Protein AF-A0A6B3NVL7-F1 (afdb_monomer)

Secondary structure (DSSP, 8-state):
-PPPPPEEE----SSHHHHHHHH-TT-----HHHHHHHHHHHHHHHHHTT--EEE----TTSHHHHHHHT--

pLDDT: mean 86.09, std 13.42, range [48.28, 97.0]

InterPro domains:
  IPR039065 AcoX-like [PTHR40697] (6-71)

Sequence (72 aa):
MSHPAPTVGIIVNPASGRDLRRLTASAGLYSSTDKACAVQRLLAAFAATGIQHVLLPPDMTGIAAAVLKASN

Radius of gyration: 14.64 Å; Cα contacts (8 Å, |Δi|>4): 67; chains: 1; bounding box: 47×27×30 Å

Nearest PDB structures (foldseek):
  4ce4-assembly1_S  TM=5.155E-01  e=6.649E+00  Sus scrofa domesticus
  8apo-assembly1_Am  TM=4.373E-01  e=6.649E+00  Polytomella magna

Foldseek 3Di:
DDDPQDAEEDEDDQCVQVVVCVVPVPRDRCHLVVVLVVVVVVVVVCVVVVRDHYHYDDDPRCSVVSNVVVVD

So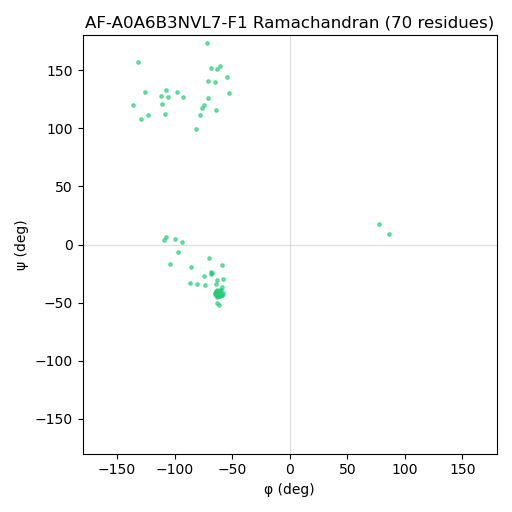lvent-accessible surface area (backbone atoms only — not comparable to full-atom values): 4479 Å² total; per-residue (Å²): 132,86,73,77,83,65,71,46,78,52,85,80,72,83,62,55,30,64,54,47,36,76,77,36,92,81,49,69,80,52,47,51,64,55,52,21,52,53,50,52,53,49,51,55,51,31,55,75,72,70,45,83,44,75,48,66,68,83,54,97,71,44,30,39,57,53,40,55,65,74,74,110

Organism: NCBI:txid2708063

Structure (mmCIF, N/CA/C/O backbone):
data_AF-A0A6B3NVL7-F1
#
_entry.id   AF-A0A6B3NVL7-F1
#
loop_
_atom_site.group_PDB
_atom_site.id
_atom_site.type_symbol
_atom_site.label_atom_id
_atom_site.label_alt_id
_atom_site.label_comp_id
_atom_site.label_asym_id
_atom_site.label_entity_id
_atom_site.label_seq_id
_atom_site.pdbx_PDB_ins_code
_atom_site.Cartn_x
_atom_site.Cartn_y
_atom_site.Cartn_z
_atom_site.occupancy
_atom_site.B_iso_or_equiv
_atom_site.auth_seq_id
_atom_site.auth_comp_id
_atom_site.auth_asym_id
_atom_site.auth_atom_id
_atom_site.pdbx_PDB_model_num
ATOM 1 N N . MET A 1 1 ? -27.780 10.037 12.174 1.00 48.28 1 MET A N 1
ATOM 2 C CA . MET A 1 1 ? -27.821 9.014 11.105 1.00 48.28 1 MET A CA 1
ATOM 3 C C . MET A 1 1 ? -26.440 8.389 11.026 1.00 48.28 1 MET A C 1
ATOM 5 O O . MET A 1 1 ? -25.489 9.139 10.854 1.00 48.28 1 MET A O 1
ATOM 9 N N . SER A 1 2 ? -26.305 7.078 11.245 1.00 65.94 2 SER A N 1
ATOM 10 C CA . SER A 1 2 ? -25.000 6.411 11.123 1.00 65.94 2 SER A CA 1
ATOM 11 C C . SER A 1 2 ? -24.660 6.286 9.640 1.00 65.94 2 SER A C 1
ATOM 13 O O . SER A 1 2 ? -25.452 5.720 8.887 1.00 65.94 2 SER A O 1
ATOM 15 N N . HIS A 1 3 ? -23.545 6.869 9.207 1.00 67.75 3 HIS A N 1
ATOM 16 C CA . HIS A 1 3 ? -23.047 6.650 7.852 1.00 67.75 3 HIS A CA 1
ATOM 17 C C . HIS A 1 3 ? -22.512 5.211 7.766 1.00 67.75 3 HIS A C 1
ATOM 19 O O . HIS A 1 3 ? -21.910 4.745 8.738 1.00 67.75 3 HIS A O 1
ATOM 25 N N . PRO A 1 4 ? -22.723 4.489 6.652 1.00 78.81 4 PRO A N 1
ATOM 26 C CA . PRO A 1 4 ? -22.075 3.198 6.455 1.00 78.81 4 PRO A CA 1
ATOM 27 C C . PRO A 1 4 ? -20.558 3.349 6.612 1.00 78.81 4 PRO A C 1
ATOM 29 O O . PRO A 1 4 ? -19.994 4.386 6.252 1.00 78.81 4 PRO A O 1
ATOM 32 N N . ALA A 1 5 ? -19.911 2.325 7.176 1.00 83.62 5 ALA A N 1
ATOM 33 C CA . ALA A 1 5 ? -18.466 2.337 7.372 1.00 83.62 5 ALA A CA 1
ATOM 34 C C . ALA A 1 5 ? -17.762 2.651 6.034 1.00 83.62 5 ALA A C 1
ATOM 36 O O . ALA A 1 5 ? -18.099 2.042 5.012 1.00 83.62 5 ALA A O 1
ATOM 37 N N . PRO A 1 6 ? -16.822 3.613 6.004 1.00 91.44 6 PRO A N 1
ATOM 38 C CA . PRO A 1 6 ? -16.207 4.051 4.761 1.00 91.44 6 PRO A CA 1
ATOM 39 C C . PRO A 1 6 ? -15.388 2.921 4.130 1.00 91.44 6 PRO A C 1
ATOM 41 O O . PRO A 1 6 ? -14.683 2.182 4.816 1.00 91.44 6 PRO A O 1
ATOM 44 N N . THR A 1 7 ? -15.468 2.817 2.804 1.00 95.38 7 THR A N 1
ATOM 45 C CA . THR A 1 7 ? -14.627 1.926 1.995 1.00 95.38 7 THR A CA 1
ATOM 46 C C . THR A 1 7 ? -13.604 2.760 1.234 1.00 95.38 7 THR A C 1
ATOM 48 O O . THR A 1 7 ? -13.966 3.763 0.619 1.00 95.38 7 THR A O 1
ATOM 51 N N . VAL A 1 8 ? -12.335 2.349 1.256 1.00 96.38 8 VAL A N 1
ATOM 52 C CA . VAL A 1 8 ? -11.237 3.058 0.578 1.00 96.38 8 VAL A CA 1
ATOM 53 C C . VAL A 1 8 ? -10.707 2.234 -0.590 1.00 96.38 8 VAL A C 1
ATOM 55 O O . VAL A 1 8 ? -10.349 1.074 -0.425 1.00 96.38 8 VAL A O 1
ATOM 58 N N . GLY A 1 9 ? -10.619 2.833 -1.777 1.00 96.62 9 GLY A N 1
ATOM 59 C CA . GLY A 1 9 ? -9.949 2.235 -2.933 1.00 96.62 9 GLY A CA 1
ATOM 60 C C . GLY A 1 9 ? -8.528 2.769 -3.092 1.00 96.62 9 GLY A C 1
ATOM 61 O O . GLY A 1 9 ? -8.326 3.982 -3.085 1.00 96.62 9 GLY A O 1
ATOM 62 N N . ILE A 1 10 ? -7.549 1.884 -3.273 1.00 96.31 10 ILE A N 1
ATOM 63 C CA . ILE A 1 10 ? -6.164 2.250 -3.590 1.00 96.31 10 ILE A CA 1
ATOM 64 C C . ILE A 1 10 ? -5.872 1.823 -5.027 1.00 96.31 10 ILE A C 1
ATOM 66 O O . ILE A 1 10 ? -5.922 0.640 -5.340 1.00 96.31 10 ILE A O 1
ATOM 70 N N . ILE A 1 11 ? -5.512 2.768 -5.895 1.00 94.75 11 ILE A N 1
ATOM 71 C CA . ILE A 1 11 ? -5.021 2.471 -7.247 1.00 94.75 11 ILE A CA 1
ATOM 72 C C . ILE A 1 11 ? -3.532 2.778 -7.277 1.00 94.75 11 ILE A C 1
ATOM 74 O O . ILE A 1 11 ? -3.117 3.934 -7.180 1.00 94.75 11 ILE A O 1
ATOM 78 N N . VAL A 1 12 ? -2.718 1.738 -7.415 1.00 93.69 12 VAL A N 1
ATOM 79 C CA . VAL A 1 12 ? -1.271 1.900 -7.534 1.00 93.69 12 VAL A CA 1
ATOM 80 C C . VAL A 1 12 ? -0.900 1.975 -9.006 1.00 93.69 12 VAL A C 1
ATOM 82 O O . VAL A 1 12 ? -1.234 1.078 -9.772 1.00 93.69 12 VAL A O 1
ATOM 85 N N . ASN A 1 13 ? -0.175 3.022 -9.404 1.00 91.00 13 ASN A N 1
ATOM 86 C CA . ASN A 1 13 ? 0.400 3.100 -10.744 1.00 91.00 13 ASN A CA 1
ATOM 87 C C . ASN A 1 13 ? 1.667 2.217 -10.823 1.00 91.00 13 ASN A C 1
ATOM 89 O O . ASN A 1 13 ? 2.690 2.581 -10.228 1.00 91.00 13 ASN A O 1
ATOM 93 N N . PRO A 1 14 ? 1.653 1.099 -11.573 1.00 85.62 14 PRO A N 1
ATOM 94 C CA . PRO A 1 14 ? 2.810 0.213 -11.676 1.00 85.62 14 PRO A CA 1
ATOM 95 C C . PRO A 1 14 ? 3.994 0.843 -12.434 1.00 85.62 14 PRO A C 1
ATOM 97 O O . PRO A 1 14 ? 5.147 0.488 -12.183 1.00 85.62 14 PRO A O 1
ATOM 100 N N . ALA A 1 15 ? 3.749 1.804 -13.332 1.00 84.88 15 ALA A N 1
ATOM 101 C CA . ALA A 1 15 ? 4.768 2.374 -14.218 1.00 84.88 15 ALA A CA 1
ATOM 102 C C . ALA A 1 15 ? 5.575 3.538 -13.604 1.00 84.88 15 ALA A C 1
ATOM 104 O O . ALA A 1 15 ? 6.692 3.807 -14.049 1.00 84.88 15 ALA A O 1
ATOM 105 N N . SER A 1 16 ? 5.066 4.178 -12.544 1.00 81.06 16 SER A N 1
ATOM 106 C CA . SER A 1 16 ? 5.555 5.480 -12.044 1.00 81.06 16 SER A CA 1
ATOM 107 C C . SER A 1 16 ? 7.039 5.534 -11.654 1.00 81.06 16 SER 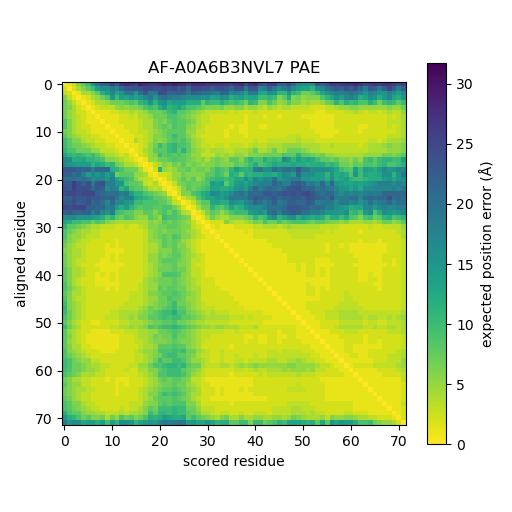A C 1
ATOM 109 O O . SER A 1 16 ? 7.682 6.571 -11.794 1.00 81.06 16 SER A O 1
ATOM 111 N N . GLY A 1 17 ? 7.623 4.417 -11.206 1.00 74.19 17 GLY A N 1
ATOM 112 C CA . GLY A 1 17 ? 9.045 4.362 -10.835 1.00 74.19 17 GLY A CA 1
ATOM 113 C C . GLY A 1 17 ? 10.001 4.501 -12.024 1.00 74.19 17 GLY A C 1
ATOM 114 O O . GLY A 1 17 ? 11.144 4.918 -11.852 1.00 74.19 17 GLY A O 1
ATOM 115 N N . ARG A 1 18 ? 9.543 4.173 -13.239 1.00 67.44 18 ARG A N 1
ATOM 116 C CA . ARG A 1 18 ? 10.336 4.300 -14.471 1.00 67.44 18 ARG A CA 1
ATOM 117 C C . ARG A 1 18 ? 10.336 5.736 -14.993 1.00 67.44 18 ARG A C 1
ATOM 119 O O . ARG A 1 18 ? 11.342 6.185 -15.537 1.00 67.44 18 ARG A O 1
ATOM 126 N N . ASP A 1 19 ? 9.226 6.441 -14.801 1.00 67.94 19 ASP A N 1
ATOM 127 C CA . ASP A 1 19 ? 9.027 7.810 -15.282 1.00 67.94 19 ASP A CA 1
ATOM 128 C C . ASP A 1 19 ? 9.825 8.823 -14.454 1.00 67.94 19 ASP A C 1
ATOM 130 O O . ASP A 1 19 ? 10.411 9.751 -15.011 1.00 67.94 19 ASP A O 1
ATOM 134 N N . LEU A 1 20 ? 9.967 8.585 -13.146 1.00 61.22 20 LEU A N 1
ATOM 135 C CA . LEU A 1 20 ? 10.759 9.435 -12.249 1.00 61.22 20 LEU A CA 1
ATOM 136 C C . LEU A 1 20 ? 12.239 9.504 -12.674 1.00 61.22 20 LEU A C 1
ATOM 138 O O . LEU A 1 20 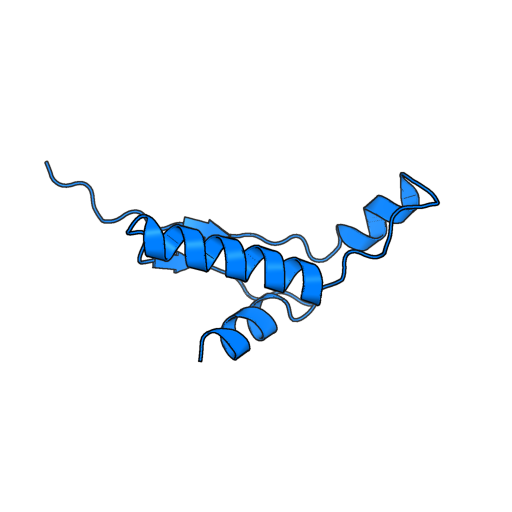? 12.817 10.587 -12.715 1.00 61.22 20 LEU A O 1
ATOM 142 N N . ARG A 1 21 ? 12.823 8.382 -13.122 1.00 59.06 21 ARG A N 1
ATOM 143 C CA . ARG A 1 21 ? 14.192 8.338 -13.675 1.00 59.06 21 ARG A CA 1
ATOM 144 C C . ARG A 1 21 ? 14.355 9.170 -14.953 1.00 59.06 21 ARG A C 1
ATOM 146 O O . ARG A 1 21 ? 15.448 9.659 -15.224 1.00 59.06 21 ARG A O 1
ATOM 153 N N . ARG A 1 22 ? 13.304 9.310 -15.770 1.00 59.50 22 ARG A N 1
ATOM 154 C CA . ARG A 1 22 ? 13.374 10.155 -16.978 1.00 59.50 22 ARG A CA 1
ATOM 155 C C . ARG A 1 22 ? 13.336 11.642 -16.634 1.00 59.50 22 ARG A C 1
ATOM 157 O O . ARG A 1 22 ? 13.872 12.434 -17.397 1.00 59.50 22 ARG A O 1
ATOM 164 N N . LEU A 1 23 ? 12.718 12.002 -15.509 1.00 61.81 23 LEU A N 1
ATOM 165 C CA . LEU A 1 23 ? 12.596 13.384 -15.047 1.00 61.81 23 LEU A CA 1
ATOM 166 C C . LEU A 1 23 ? 13.806 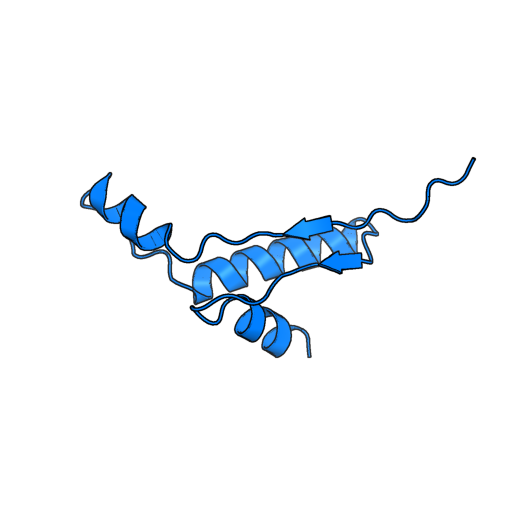13.846 -14.226 1.00 61.81 23 LEU A C 1
ATOM 168 O O . LEU A 1 23 ? 14.180 15.011 -14.314 1.00 61.81 23 LEU A O 1
ATOM 172 N N . THR A 1 24 ? 14.454 12.960 -13.462 1.00 61.66 24 THR A N 1
ATOM 173 C CA . THR A 1 24 ? 15.701 13.274 -12.750 1.00 61.66 24 THR A CA 1
ATOM 174 C C . THR A 1 24 ? 16.703 12.128 -12.895 1.00 61.66 24 THR A C 1
ATOM 176 O O . THR A 1 24 ? 16.454 10.993 -12.491 1.00 61.66 24 THR A O 1
ATOM 179 N N . ALA A 1 25 ? 17.874 12.419 -13.473 1.00 61.06 25 ALA A N 1
ATOM 180 C CA . ALA A 1 25 ? 18.902 11.412 -13.767 1.00 61.06 25 ALA A CA 1
ATOM 181 C C . ALA A 1 25 ? 19.409 10.646 -12.521 1.00 61.06 25 ALA A C 1
ATOM 183 O O . ALA A 1 25 ? 19.963 9.557 -12.664 1.00 61.06 25 ALA A O 1
ATOM 184 N N . SER A 1 26 ? 19.175 11.187 -11.317 1.00 63.12 26 SER A N 1
ATOM 185 C CA . SER A 1 26 ? 19.593 10.621 -10.025 1.00 63.12 26 SER A CA 1
ATOM 186 C C . SER A 1 26 ? 18.454 10.023 -9.185 1.00 63.12 26 SER A C 1
ATOM 188 O O . SER A 1 26 ? 18.691 9.648 -8.037 1.00 63.12 26 SER A O 1
ATOM 190 N N . ALA A 1 27 ? 17.219 9.930 -9.692 1.00 63.62 27 ALA A N 1
ATOM 191 C CA . ALA A 1 27 ? 16.152 9.254 -8.954 1.00 63.62 27 ALA A CA 1
ATOM 192 C C . ALA A 1 27 ? 16.374 7.736 -8.914 1.00 63.62 27 ALA A C 1
ATOM 194 O O . ALA A 1 27 ? 16.504 7.082 -9.952 1.00 63.62 27 ALA A O 1
ATOM 195 N N . GLY A 1 28 ? 16.379 7.168 -7.704 1.00 62.12 28 GLY A N 1
ATOM 196 C CA . GLY A 1 28 ? 16.407 5.720 -7.499 1.00 62.12 28 GLY A CA 1
ATOM 197 C C . GLY A 1 28 ? 15.192 5.024 -8.123 1.00 62.12 28 GLY A C 1
ATOM 198 O O . GLY A 1 28 ? 14.124 5.621 -8.277 1.00 62.12 28 GLY A O 1
ATOM 199 N N . LEU A 1 29 ? 15.343 3.742 -8.483 1.00 70.00 29 LEU A N 1
ATOM 200 C CA . LEU A 1 29 ? 14.208 2.933 -8.926 1.00 70.00 29 LEU A CA 1
ATOM 201 C C . LEU A 1 29 ? 13.218 2.776 -7.772 1.00 70.00 29 LEU A C 1
ATOM 203 O O . LEU A 1 29 ? 13.520 2.110 -6.789 1.00 70.00 29 LEU A O 1
ATOM 207 N N . TYR A 1 30 ? 12.016 3.322 -7.935 1.00 82.88 30 TYR 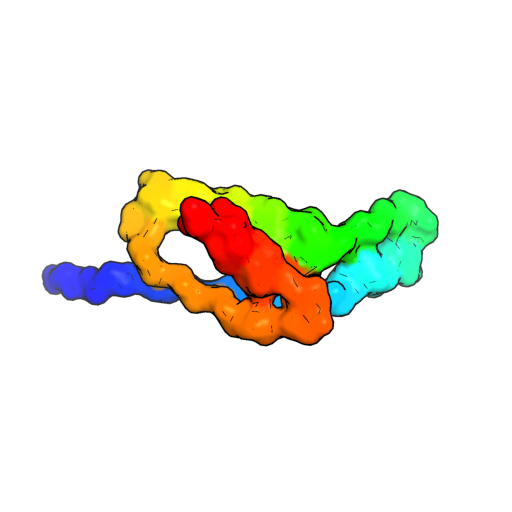A N 1
ATOM 208 C CA . TYR A 1 30 ? 10.903 2.980 -7.061 1.00 82.88 30 TYR A CA 1
ATOM 209 C C . TYR A 1 30 ? 10.296 1.664 -7.546 1.00 82.88 30 TYR A C 1
ATOM 211 O O . TYR A 1 30 ? 9.564 1.631 -8.544 1.00 82.88 30 TYR A O 1
ATOM 219 N N . SER A 1 31 ? 10.656 0.567 -6.891 1.00 88.50 31 SER A N 1
ATOM 220 C CA . SER A 1 31 ? 10.295 -0.792 -7.293 1.00 88.50 31 SER A CA 1
ATOM 221 C C . SER A 1 31 ? 8.811 -1.098 -7.047 1.00 88.50 31 SER A C 1
ATOM 223 O O . SER A 1 31 ? 8.065 -0.291 -6.482 1.00 88.50 31 SER A O 1
ATOM 225 N N . SER A 1 32 ? 8.341 -2.259 -7.507 1.00 90.69 32 SER A N 1
ATOM 226 C CA . SER A 1 32 ? 7.017 -2.773 -7.121 1.00 90.69 32 SER A CA 1
ATOM 227 C C . SER A 1 32 ? 6.959 -3.081 -5.622 1.00 90.69 32 SER A C 1
ATOM 229 O O . SER A 1 32 ? 5.938 -2.834 -4.986 1.00 90.69 32 SER A O 1
ATOM 231 N N . THR A 1 33 ? 8.073 -3.536 -5.042 1.00 91.62 33 THR A N 1
ATOM 232 C CA . THR A 1 33 ? 8.205 -3.795 -3.604 1.00 91.62 33 THR A CA 1
ATOM 233 C C . THR A 1 33 ? 8.076 -2.514 -2.787 1.00 91.62 33 THR A C 1
ATOM 235 O O . THR A 1 33 ? 7.347 -2.497 -1.802 1.00 91.62 33 THR A O 1
ATOM 238 N N . ASP A 1 34 ? 8.699 -1.412 -3.217 1.00 92.38 34 ASP A N 1
ATOM 239 C CA . ASP A 1 34 ? 8.585 -0.130 -2.506 1.00 92.38 34 ASP A CA 1
ATOM 240 C C . ASP A 1 34 ? 7.143 0.388 -2.504 1.00 92.38 34 ASP A C 1
ATOM 242 O O . ASP A 1 34 ? 6.651 0.881 -1.486 1.00 92.38 34 ASP A O 1
ATOM 246 N N . LYS A 1 35 ? 6.440 0.217 -3.632 1.00 93.56 35 LYS A N 1
ATOM 247 C CA . LYS A 1 35 ? 5.011 0.530 -3.740 1.00 93.56 35 LYS A CA 1
ATOM 248 C C . LYS A 1 35 ? 4.174 -0.362 -2.824 1.00 93.56 35 LYS A C 1
ATOM 250 O O . LYS A 1 35 ? 3.303 0.153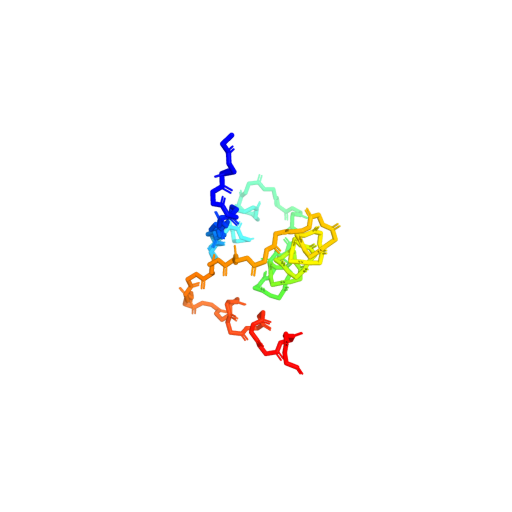 -2.132 1.00 93.56 35 LYS A O 1
ATOM 255 N N . ALA A 1 36 ? 4.451 -1.665 -2.771 1.00 95.69 36 ALA A N 1
ATOM 256 C CA . ALA A 1 36 ? 3.767 -2.582 -1.860 1.00 95.69 36 ALA A CA 1
ATOM 257 C C . ALA A 1 36 ? 3.983 -2.181 -0.390 1.00 95.69 36 ALA A C 1
ATOM 259 O O . ALA A 1 36 ? 3.016 -2.081 0.361 1.00 95.69 36 ALA A O 1
ATOM 260 N N . CYS A 1 37 ? 5.214 -1.837 0.002 1.00 95.25 37 CYS A N 1
ATOM 261 C CA . CYS A 1 37 ? 5.524 -1.310 1.334 1.00 95.25 37 CYS A CA 1
ATOM 262 C C . CYS A 1 37 ? 4.739 -0.027 1.651 1.00 95.25 37 CYS A C 1
ATOM 264 O O . CYS A 1 37 ? 4.237 0.131 2.765 1.00 95.25 37 CY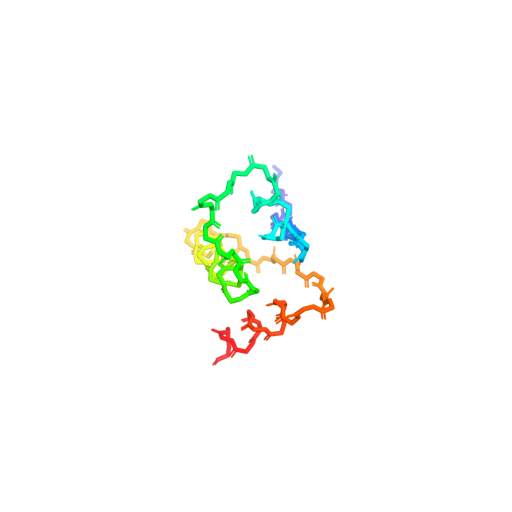S A O 1
ATOM 266 N N . ALA A 1 38 ? 4.606 0.894 0.691 1.00 95.44 38 ALA A N 1
ATOM 267 C CA . ALA A 1 38 ? 3.788 2.093 0.871 1.00 95.44 38 ALA A CA 1
ATOM 268 C C . ALA A 1 38 ? 2.308 1.747 1.097 1.00 95.44 38 ALA A C 1
ATOM 270 O O . ALA A 1 38 ? 1.687 2.297 2.007 1.00 95.44 38 ALA A O 1
ATOM 271 N N . VAL A 1 39 ? 1.763 0.792 0.336 1.00 96.88 39 VAL A N 1
ATOM 272 C CA . VAL A 1 39 ? 0.393 0.298 0.540 1.00 96.88 39 VAL A CA 1
ATOM 273 C C . VAL A 1 39 ? 0.235 -0.334 1.922 1.00 96.88 39 VAL A C 1
ATOM 275 O O . VAL A 1 39 ? -0.714 -0.000 2.621 1.00 96.88 39 VAL A O 1
ATOM 278 N N . GLN A 1 40 ? 1.171 -1.166 2.380 1.00 96.75 40 GLN A N 1
ATOM 279 C CA . GLN A 1 40 ? 1.099 -1.761 3.720 1.00 96.75 40 GLN A CA 1
ATOM 280 C C . GLN A 1 40 ? 1.085 -0.714 4.839 1.00 96.75 40 GLN A C 1
ATOM 282 O O . GLN A 1 40 ? 0.339 -0.854 5.806 1.00 96.75 40 GLN A O 1
ATOM 287 N N . ARG A 1 41 ? 1.866 0.364 4.704 1.00 96.62 41 ARG A N 1
ATOM 288 C CA . ARG A 1 41 ? 1.844 1.480 5.664 1.00 96.62 41 ARG A CA 1
ATOM 289 C C . ARG A 1 41 ? 0.490 2.187 5.681 1.00 96.62 41 ARG A C 1
ATOM 291 O O . ARG A 1 41 ? 0.004 2.522 6.758 1.00 96.62 41 ARG A O 1
ATOM 298 N N . LEU A 1 42 ? -0.131 2.377 4.515 1.00 97.00 42 LEU A N 1
ATOM 299 C CA . LEU A 1 42 ? -1.494 2.911 4.427 1.00 97.00 42 LEU A CA 1
ATOM 300 C C . LEU A 1 42 ? -2.502 1.975 5.098 1.00 97.00 42 LEU A C 1
ATOM 302 O O . LEU A 1 42 ? -3.312 2.444 5.889 1.00 97.00 42 LEU A O 1
ATOM 306 N N . LEU A 1 43 ? -2.417 0.663 4.859 1.00 96.19 43 LEU A N 1
ATOM 307 C CA . LEU A 1 43 ? -3.285 -0.326 5.507 1.00 96.19 43 LEU A CA 1
ATOM 308 C C . LEU A 1 43 ? -3.145 -0.304 7.036 1.00 96.19 43 LEU A C 1
ATOM 310 O O . LEU A 1 43 ? -4.152 -0.326 7.739 1.00 96.19 43 LEU A O 1
ATOM 314 N N . ALA A 1 44 ? -1.921 -0.195 7.559 1.00 95.69 44 ALA A N 1
ATOM 315 C CA . ALA A 1 44 ? -1.687 -0.066 8.997 1.00 95.69 44 ALA A CA 1
ATOM 316 C C . ALA A 1 44 ? -2.309 1.221 9.571 1.00 95.69 44 ALA A C 1
ATOM 318 O O . ALA A 1 44 ? -2.947 1.189 10.623 1.00 95.69 44 ALA A O 1
ATOM 319 N N . ALA A 1 45 ? -2.177 2.347 8.862 1.00 96.19 45 ALA A N 1
ATOM 320 C CA . ALA A 1 45 ? -2.810 3.604 9.255 1.00 96.19 45 ALA A CA 1
ATOM 321 C C . ALA A 1 45 ? -4.344 3.510 9.221 1.00 96.19 45 ALA A C 1
ATOM 323 O O . ALA A 1 45 ? -5.010 3.997 10.127 1.00 96.19 45 ALA A O 1
ATOM 324 N N . PHE A 1 46 ? -4.906 2.853 8.208 1.00 95.50 46 PHE A N 1
ATOM 325 C CA . PHE A 1 46 ? -6.343 2.617 8.070 1.00 95.50 46 PHE A CA 1
ATOM 326 C C . PHE A 1 46 ? -6.897 1.748 9.199 1.00 95.50 46 PHE A C 1
ATOM 328 O O . PHE A 1 46 ? -7.908 2.107 9.801 1.00 95.50 46 PHE A O 1
ATOM 335 N N . ALA A 1 47 ? -6.195 0.673 9.558 1.00 92.69 47 ALA A N 1
ATOM 336 C CA . ALA A 1 47 ? -6.557 -0.148 10.707 1.00 92.69 47 ALA A CA 1
ATOM 337 C C . ALA A 1 47 ? -6.570 0.679 12.006 1.00 92.69 47 ALA A C 1
ATOM 339 O O . ALA A 1 47 ? -7.521 0.593 12.782 1.00 92.69 47 ALA A O 1
ATOM 340 N N . ALA A 1 48 ? -5.565 1.538 12.209 1.00 95.94 48 ALA A N 1
ATOM 341 C CA . ALA A 1 48 ? -5.477 2.413 13.379 1.00 95.94 48 ALA A CA 1
ATOM 342 C C . ALA A 1 48 ? -6.565 3.506 13.427 1.00 95.94 48 ALA A C 1
ATOM 344 O O . ALA A 1 48 ? -6.895 3.985 14.510 1.00 95.94 48 ALA A O 1
ATOM 345 N N . THR A 1 49 ? -7.135 3.901 12.283 1.00 93.81 49 THR A N 1
ATOM 346 C CA . THR A 1 49 ? -8.196 4.923 12.192 1.00 93.81 49 THR A CA 1
ATOM 347 C C . THR A 1 49 ? -9.605 4.343 12.058 1.00 93.81 49 THR A C 1
ATOM 349 O O . THR A 1 49 ? -10.569 5.095 11.917 1.00 93.81 49 THR A O 1
ATOM 352 N N . GLY A 1 50 ? -9.752 3.017 12.136 1.00 92.94 50 GLY A N 1
ATOM 353 C CA . GLY 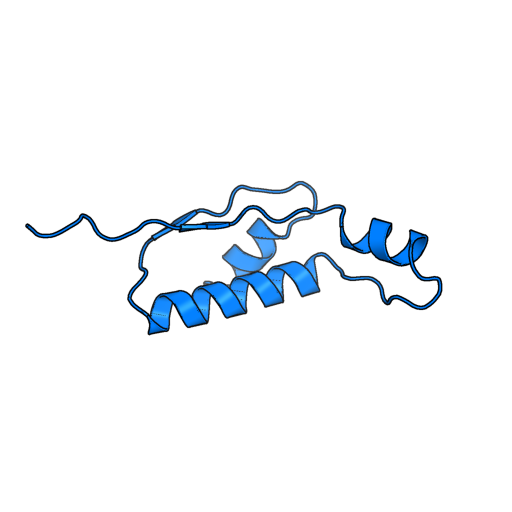A 1 50 ? -11.050 2.341 12.102 1.00 92.94 50 GLY A CA 1
ATOM 354 C C . GLY A 1 50 ? -11.585 2.040 10.699 1.00 92.94 50 GLY A C 1
ATOM 355 O O . GLY A 1 50 ? -12.715 1.571 10.578 1.00 92.94 50 GLY A O 1
ATOM 356 N N . ILE A 1 51 ? -10.794 2.232 9.641 1.00 95.12 51 ILE A N 1
ATOM 357 C CA . ILE A 1 51 ? -11.153 1.810 8.280 1.00 95.12 51 ILE A CA 1
ATOM 358 C C . ILE A 1 51 ? -10.962 0.294 8.168 1.00 95.12 51 ILE A C 1
ATOM 360 O O . ILE A 1 51 ? -9.850 -0.214 8.286 1.00 95.12 51 ILE A O 1
ATOM 364 N N . GLN A 1 52 ? -12.059 -0.422 7.915 1.00 92.69 52 GLN A N 1
ATOM 365 C CA . GLN A 1 52 ? -12.077 -1.892 7.860 1.00 92.69 52 GLN A CA 1
ATOM 366 C C . GLN A 1 52 ? -12.130 -2.453 6.433 1.00 92.69 52 GLN A C 1
ATOM 368 O O . GLN A 1 52 ? -11.850 -3.630 6.219 1.00 92.69 52 GLN A O 1
ATOM 373 N N . HIS A 1 53 ? -12.495 -1.628 5.448 1.00 94.62 53 HIS A N 1
ATOM 374 C CA . HIS A 1 53 ? -12.714 -2.074 4.075 1.00 94.62 53 HIS A CA 1
ATOM 375 C C . HIS A 1 53 ? -11.819 -1.307 3.109 1.00 94.62 53 HIS A C 1
ATOM 377 O O . HIS A 1 53 ? -12.002 -0.109 2.879 1.00 94.62 53 HIS A O 1
ATOM 383 N N . VAL A 1 54 ? -10.857 -2.024 2.527 1.00 96.12 54 VAL A N 1
ATOM 384 C CA . VAL A 1 54 ? -9.934 -1.486 1.529 1.00 96.12 54 VAL A CA 1
ATOM 385 C C . VAL A 1 54 ? -9.981 -2.353 0.281 1.00 96.12 54 VAL A C 1
ATOM 387 O O . VAL A 1 54 ? -9.888 -3.576 0.358 1.00 96.12 54 VAL A O 1
ATOM 390 N N . LEU A 1 55 ? -10.117 -1.710 -0.874 1.00 96.81 55 LEU A N 1
ATOM 391 C CA . LEU A 1 55 ? -10.080 -2.348 -2.182 1.00 96.81 55 LEU A CA 1
ATOM 392 C C . LEU A 1 55 ? -8.745 -2.033 -2.855 1.00 96.81 55 LEU A C 1
ATOM 394 O O . LEU A 1 55 ? -8.371 -0.868 -2.997 1.00 96.81 55 LEU A O 1
ATOM 398 N N . LEU A 1 56 ? -8.049 -3.077 -3.295 1.00 96.81 56 LEU A N 1
ATOM 399 C CA . LEU A 1 56 ? -6.812 -2.984 -4.062 1.00 96.81 56 LEU A CA 1
ATOM 400 C C . LEU A 1 56 ? -6.960 -3.870 -5.308 1.00 96.81 56 LEU A C 1
ATOM 402 O O . LEU A 1 56 ? -7.000 -5.094 -5.171 1.00 96.81 56 LEU A O 1
ATOM 406 N N . PRO A 1 57 ? -7.098 -3.291 -6.512 1.00 96.25 57 PRO A N 1
ATOM 407 C CA . PRO A 1 57 ? -7.212 -4.072 -7.732 1.00 96.25 57 PRO A CA 1
ATOM 408 C C . PRO A 1 57 ? -5.885 -4.782 -8.052 1.00 96.25 57 PRO A C 1
ATOM 410 O O . PRO A 1 57 ? -4.816 -4.276 -7.698 1.00 96.25 57 PRO A O 1
ATOM 413 N N . PRO A 1 58 ? -5.932 -5.935 -8.743 1.00 94.62 58 PRO A N 1
ATOM 414 C CA . PRO A 1 58 ? -4.734 -6.612 -9.219 1.00 94.62 58 PRO A CA 1
ATOM 415 C C . PRO A 1 58 ? -3.974 -5.748 -10.232 1.00 94.62 58 PRO A C 1
ATOM 417 O O . PRO A 1 58 ? -4.564 -4.967 -10.980 1.00 94.62 58 PRO A O 1
ATOM 420 N N . ASP A 1 59 ? -2.658 -5.925 -10.288 1.00 93.69 59 ASP A N 1
ATOM 421 C CA . ASP A 1 59 ? -1.770 -5.207 -11.198 1.00 93.69 59 ASP A CA 1
ATOM 422 C C . ASP A 1 59 ? -0.808 -6.158 -11.922 1.00 93.69 59 ASP A C 1
ATOM 424 O O . ASP A 1 59 ? -0.464 -7.235 -11.435 1.00 93.69 59 ASP A O 1
ATOM 428 N N . MET A 1 60 ? -0.308 -5.718 -13.078 1.00 91.44 60 MET A N 1
ATOM 429 C CA . MET A 1 60 ? 0.601 -6.507 -13.921 1.00 91.44 60 MET A CA 1
ATOM 430 C C . MET A 1 60 ? 2.004 -6.691 -13.326 1.00 91.44 60 MET A C 1
ATOM 432 O O . MET A 1 60 ? 2.795 -7.464 -13.859 1.00 91.44 60 MET A O 1
ATOM 436 N N . THR A 1 61 ? 2.349 -5.961 -12.261 1.00 92.00 61 THR A N 1
ATOM 437 C CA . THR A 1 61 ? 3.693 -5.962 -11.664 1.00 92.00 61 THR A CA 1
ATOM 438 C C . THR A 1 61 ? 3.762 -6.652 -10.302 1.00 92.00 61 THR A C 1
ATOM 440 O O . THR A 1 61 ? 4.828 -6.663 -9.687 1.00 92.00 61 THR A O 1
ATOM 443 N N . GLY A 1 62 ? 2.652 -7.242 -9.846 1.00 93.94 62 GLY A N 1
ATOM 444 C CA . GLY A 1 62 ? 2.575 -8.040 -8.624 1.00 93.94 62 GLY A CA 1
ATOM 445 C C . GLY A 1 62 ? 2.536 -7.244 -7.317 1.00 93.94 62 GLY A C 1
ATOM 446 O O . GLY A 1 62 ? 2.791 -7.820 -6.263 1.00 93.94 62 GLY A O 1
ATOM 447 N N . ILE A 1 63 ? 2.214 -5.950 -7.344 1.00 95.75 63 ILE A N 1
ATOM 448 C CA . ILE A 1 63 ? 2.082 -5.112 -6.141 1.00 95.75 63 ILE A CA 1
ATOM 449 C C . ILE A 1 63 ? 0.940 -5.621 -5.256 1.00 95.75 63 ILE A C 1
ATOM 451 O O . ILE A 1 63 ? 1.149 -5.865 -4.070 1.00 95.75 63 ILE A O 1
ATOM 455 N N . ALA A 1 64 ? -0.248 -5.836 -5.822 1.00 96.25 64 ALA A N 1
ATOM 456 C CA . ALA A 1 64 ? -1.411 -6.340 -5.099 1.00 96.25 64 ALA A CA 1
ATOM 457 C C . ALA A 1 64 ? -1.151 -7.736 -4.521 1.00 96.25 64 ALA A C 1
ATOM 459 O O . ALA A 1 64 ? -1.495 -8.010 -3.373 1.00 96.25 64 ALA A O 1
ATOM 460 N N . ALA A 1 65 ? -0.471 -8.596 -5.284 1.00 95.94 65 ALA A N 1
ATOM 461 C CA . ALA A 1 65 ? -0.081 -9.926 -4.827 1.00 95.94 65 ALA A CA 1
ATOM 462 C C . ALA A 1 65 ? 0.920 -9.865 -3.661 1.00 95.94 65 ALA A C 1
ATOM 464 O O . ALA A 1 65 ? 0.786 -10.616 -2.696 1.00 95.94 65 ALA A O 1
ATOM 465 N N . ALA A 1 66 ? 1.903 -8.961 -3.721 1.00 95.94 66 ALA A N 1
ATOM 466 C CA . ALA A 1 66 ? 2.868 -8.756 -2.644 1.00 95.94 66 ALA A CA 1
ATOM 467 C C . ALA A 1 66 ? 2.199 -8.240 -1.362 1.00 95.94 66 ALA A C 1
ATOM 469 O O . ALA A 1 66 ? 2.512 -8.733 -0.280 1.00 95.94 66 ALA A O 1
ATOM 470 N N . VAL A 1 67 ? 1.256 -7.300 -1.486 1.00 96.88 67 VAL A N 1
ATOM 471 C CA . VAL A 1 67 ? 0.459 -6.806 -0.354 1.00 96.88 67 VAL A CA 1
ATOM 472 C C . VAL A 1 67 ? -0.347 -7.946 0.263 1.00 96.88 67 VAL A C 1
ATOM 474 O O . VAL A 1 67 ? -0.212 -8.186 1.457 1.00 96.88 67 VAL A O 1
ATOM 477 N N . LEU A 1 68 ? -1.107 -8.694 -0.546 1.00 94.50 68 LEU A N 1
ATOM 478 C CA . LEU A 1 68 ? -1.935 -9.804 -0.069 1.00 94.50 68 LEU A CA 1
ATOM 479 C C . LEU A 1 68 ? -1.104 -10.877 0.644 1.00 94.50 68 LEU A C 1
ATOM 481 O O . LEU A 1 68 ? -1.481 -11.337 1.716 1.00 94.50 68 LEU A O 1
ATOM 485 N N . LYS A 1 69 ? 0.055 -11.241 0.082 1.00 94.00 69 LYS A N 1
ATOM 486 C CA . LYS A 1 69 ? 0.969 -12.219 0.686 1.00 94.00 69 LYS A CA 1
ATOM 487 C C . LYS A 1 69 ? 1.440 -11.799 2.078 1.00 94.00 69 LYS A C 1
ATOM 489 O O . LYS A 1 69 ? 1.649 -12.661 2.918 1.00 94.00 69 LYS A O 1
ATOM 494 N N . ALA A 1 70 ? 1.654 -10.507 2.294 1.00 91.31 70 ALA A N 1
ATOM 495 C CA . ALA A 1 70 ? 2.179 -9.977 3.545 1.00 91.31 70 ALA A CA 1
ATOM 496 C C . ALA A 1 70 ? 1.080 -9.546 4.538 1.00 91.31 70 ALA A C 1
ATOM 498 O O . 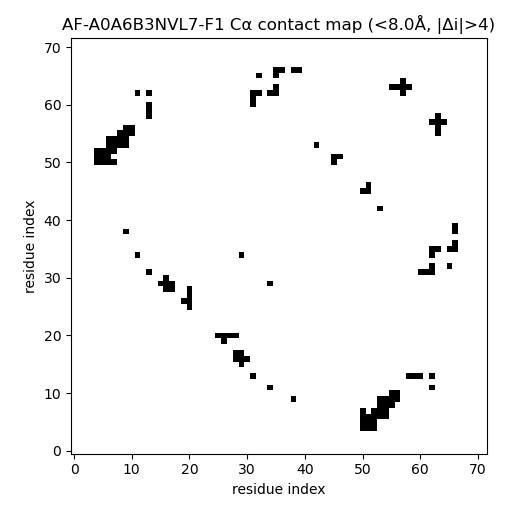ALA A 1 70 ? 1.395 -9.017 5.602 1.00 91.31 70 ALA A O 1
ATOM 499 N N . SER A 1 71 ? -0.194 -9.732 4.178 1.00 83.12 71 SER A N 1
ATOM 500 C CA . SER A 1 71 ? -1.355 -9.557 5.060 1.00 83.12 71 SER A CA 1
ATOM 501 C C . SER A 1 71 ? -1.858 -10.873 5.673 1.00 83.12 71 SER A C 1
ATOM 503 O O . SER A 1 71 ? -2.742 -10.821 6.525 1.00 83.12 71 SER A O 1
ATOM 505 N N . ASN A 1 72 ? -1.299 -12.013 5.251 1.00 64.25 72 ASN A N 1
ATOM 506 C CA . ASN A 1 72 ? -1.478 -13.337 5.860 1.00 64.25 72 ASN A CA 1
ATOM 507 C C . ASN A 1 72 ? -0.328 -13.656 6.817 1.00 64.25 72 ASN A C 1
ATOM 509 O O . ASN A 1 72 ? -0.584 -14.409 7.781 1.00 64.25 72 ASN A O 1
#

Mean predicted aligned error: 6.06 Å